Protein AF-A0A962S6C9-F1 (afdb_monomer_lite)

Foldseek 3Di:
DPPDDDFDFDLDAWKFKDAPNHTDDIWGWDDPDPGDIDTHGPPDDDDDPDHAFIFIWGCGDRHDTDPRHTEDDQDAWDWPPDDQQDKDFLFDKIFTDADDQPDPQKKKWKWFDDPPDIDIDIGGSNGMDHHPPVSSVVCDRPHIGRDMDMKIKGWDWDDDDPDIDIDMDMHD

Structure (mmCIF, N/CA/C/O backbone):
data_AF-A0A962S6C9-F1
#
_entry.id   AF-A0A962S6C9-F1
#
loop_
_atom_site.group_PDB
_atom_site.id
_atom_site.type_symbol
_atom_site.label_atom_id
_atom_site.label_alt_id
_atom_site.label_comp_id
_atom_site.label_asym_id
_atom_site.label_entity_id
_atom_site.label_seq_id
_atom_site.pdbx_PDB_ins_code
_atom_site.Cartn_x
_atom_site.Cartn_y
_atom_site.Cartn_z
_atom_site.occupancy
_atom_site.B_iso_or_equiv
_atom_site.auth_seq_id
_atom_site.auth_comp_id
_atom_site.auth_asym_id
_atom_site.auth_atom_id
_atom_site.pdbx_PDB_model_num
ATOM 1 N N . GLU A 1 1 ? -25.758 1.163 -16.159 1.00 53.53 1 GLU A N 1
ATOM 2 C CA . GLU A 1 1 ? -25.053 0.856 -14.904 1.00 53.53 1 GLU A CA 1
ATOM 3 C C . GLU A 1 1 ? -25.967 1.327 -13.788 1.00 53.53 1 GLU A C 1
ATOM 5 O O . GLU A 1 1 ? -26.520 2.411 -13.927 1.00 53.53 1 GLU A O 1
ATOM 10 N N . GLU A 1 2 ? -26.279 0.479 -12.809 1.00 59.41 2 GLU A N 1
ATOM 11 C CA . GLU A 1 2 ? -26.969 0.952 -11.603 1.00 59.41 2 GLU A CA 1
ATOM 12 C C . GLU A 1 2 ? -25.962 1.767 -10.794 1.00 59.41 2 GLU A C 1
ATOM 14 O O . GLU A 1 2 ? -24.855 1.290 -10.540 1.00 59.41 2 GLU A O 1
ATOM 19 N N . ASP A 1 3 ? -26.334 2.992 -10.427 1.00 69.94 3 ASP A N 1
ATOM 20 C CA . ASP A 1 3 ? -25.543 3.801 -9.508 1.00 69.94 3 ASP A CA 1
ATOM 21 C C . ASP A 1 3 ? -25.473 3.066 -8.165 1.00 69.94 3 ASP A C 1
ATOM 23 O O . ASP A 1 3 ? -26.481 2.882 -7.481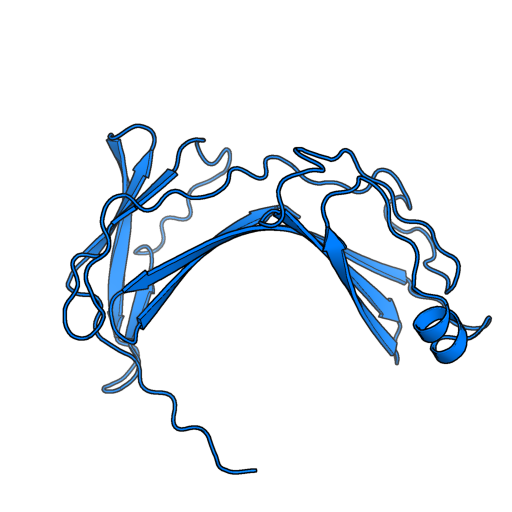 1.00 69.94 3 ASP A O 1
ATOM 27 N N . VAL A 1 4 ? -24.276 2.607 -7.799 1.00 73.19 4 VAL A N 1
ATOM 28 C CA . VAL A 1 4 ? -24.031 2.033 -6.477 1.00 73.19 4 VAL A CA 1
ATOM 29 C C . VAL A 1 4 ? -24.045 3.182 -5.478 1.00 73.19 4 VAL A C 1
ATOM 31 O O . VAL A 1 4 ? -23.091 3.956 -5.380 1.00 73.19 4 VAL A O 1
ATOM 34 N N . GLU A 1 5 ? -25.145 3.302 -4.740 1.00 79.25 5 GLU A N 1
ATOM 35 C CA . GLU A 1 5 ? -25.259 4.269 -3.656 1.00 79.25 5 GLU A CA 1
ATOM 36 C C . GLU A 1 5 ? -24.205 3.951 -2.585 1.00 79.25 5 GLU A C 1
ATOM 38 O O . GLU A 1 5 ? -24.219 2.894 -1.953 1.00 79.25 5 GLU A O 1
ATOM 43 N N . SER A 1 6 ? -23.242 4.857 -2.423 1.00 80.69 6 SER A N 1
ATOM 44 C CA . SER A 1 6 ? -22.175 4.737 -1.433 1.00 80.69 6 SER A CA 1
ATOM 45 C C . SER A 1 6 ? -22.539 5.569 -0.211 1.00 80.69 6 SER A C 1
ATOM 47 O O . SER A 1 6 ? -22.646 6.790 -0.304 1.00 80.69 6 SER A O 1
ATOM 49 N N . ILE A 1 7 ? -22.711 4.912 0.934 1.00 86.31 7 ILE A N 1
ATOM 50 C CA . ILE A 1 7 ? -22.978 5.570 2.217 1.00 86.31 7 ILE A CA 1
ATOM 51 C C . ILE A 1 7 ? -21.719 5.572 3.088 1.00 86.31 7 ILE A C 1
ATOM 53 O O . ILE A 1 7 ? -20.968 4.595 3.117 1.00 86.31 7 ILE A O 1
ATOM 57 N N . PHE A 1 8 ? -21.491 6.658 3.826 1.00 89.81 8 PHE A N 1
ATOM 58 C CA . PHE A 1 8 ? -20.418 6.733 4.816 1.00 89.81 8 PHE A CA 1
ATOM 59 C C . PHE A 1 8 ? -20.935 6.215 6.158 1.00 89.81 8 PHE A C 1
ATOM 61 O O . PHE A 1 8 ? -21.967 6.663 6.654 1.00 89.81 8 PHE A O 1
ATOM 68 N N . LEU A 1 9 ? -20.219 5.257 6.744 1.00 91.38 9 LEU A N 1
ATOM 69 C CA . LEU A 1 9 ? -20.586 4.656 8.022 1.00 91.38 9 LEU A CA 1
ATOM 70 C C . LEU A 1 9 ? -19.740 5.238 9.151 1.00 91.38 9 LEU A C 1
ATOM 72 O O . LEU A 1 9 ? -18.516 5.327 9.043 1.00 91.38 9 LEU A O 1
ATOM 76 N N . ASP A 1 10 ? -20.392 5.573 10.262 1.00 93.25 10 ASP A N 1
ATOM 77 C CA . ASP A 1 10 ? -19.708 5.978 11.485 1.00 93.25 10 ASP A CA 1
ATOM 78 C C . ASP A 1 10 ? -18.884 4.814 12.056 1.00 93.25 10 ASP A C 1
ATOM 80 O O . ASP A 1 10 ? -19.419 3.738 12.340 1.00 93.25 10 ASP A O 1
ATOM 84 N N . ALA A 1 11 ? -17.587 5.037 12.265 1.00 94.25 11 ALA A N 1
ATOM 85 C CA . ALA A 1 11 ? -16.662 4.082 12.870 1.00 94.25 11 ALA A CA 1
ATOM 86 C C . ALA A 1 11 ? -16.382 4.383 14.358 1.00 94.25 11 ALA A C 1
ATOM 88 O O . ALA A 1 11 ? -15.511 3.754 14.967 1.00 94.25 11 ALA A O 1
ATOM 89 N N . GLY A 1 12 ? -17.131 5.323 14.947 1.00 93.88 12 GLY A N 1
ATOM 90 C CA . GLY A 1 12 ? -17.037 5.801 16.323 1.00 93.88 12 GLY A CA 1
ATOM 91 C C . GLY A 1 12 ? -16.223 7.094 16.454 1.00 93.88 12 GLY A C 1
ATOM 92 O O . GLY A 1 12 ? -15.964 7.790 15.480 1.00 93.88 12 GLY A O 1
ATOM 93 N N . ALA A 1 13 ? -15.828 7.463 17.674 1.00 88.94 13 ALA A N 1
ATOM 94 C CA . ALA A 1 13 ? -15.265 8.797 17.920 1.00 88.94 13 ALA A CA 1
ATOM 95 C C . ALA A 1 13 ? -13.840 8.997 17.360 1.00 88.94 13 ALA A C 1
ATOM 97 O O . ALA A 1 13 ? -13.587 9.970 16.652 1.00 88.94 13 ALA A O 1
ATOM 98 N N . VAL A 1 14 ? -12.907 8.096 17.688 1.00 94.25 14 VAL A N 1
ATOM 99 C CA . VAL A 1 14 ? -11.478 8.242 17.361 1.00 94.25 14 VAL A CA 1
ATOM 100 C C . VAL A 1 14 ? -10.917 6.917 16.874 1.00 94.25 14 VAL A C 1
ATOM 102 O O . VAL A 1 14 ? -10.976 5.921 17.594 1.00 94.25 14 VAL A O 1
ATOM 105 N N . VAL A 1 15 ? -10.315 6.916 15.686 1.00 95.81 15 VAL A N 1
ATOM 106 C CA . VAL A 1 15 ? -9.508 5.786 15.213 1.00 95.81 15 VAL A CA 1
ATOM 107 C C . VAL A 1 15 ? -8.084 5.991 15.711 1.00 95.81 15 VAL A C 1
ATOM 109 O O . VAL A 1 15 ? -7.467 7.019 15.444 1.00 95.81 15 VAL A O 1
ATOM 112 N N . SER A 1 16 ? -7.557 5.027 16.462 1.00 95.88 16 SER A N 1
ATOM 113 C CA . SER A 1 16 ? -6.217 5.129 17.052 1.00 95.88 16 SER A CA 1
ATOM 114 C C . SER A 1 16 ? -5.231 4.235 16.320 1.00 95.88 16 SER A C 1
ATOM 116 O O . SER A 1 16 ? -5.544 3.100 15.968 1.00 95.88 16 SER A O 1
ATOM 118 N N . ILE A 1 17 ? -4.025 4.744 16.111 1.00 95.50 17 ILE A N 1
ATOM 119 C CA . ILE A 1 17 ? -2.891 4.012 15.571 1.00 95.50 17 ILE A CA 1
ATOM 120 C C . ILE A 1 17 ? -1.812 3.984 16.644 1.00 95.50 17 ILE A C 1
ATOM 122 O O . ILE A 1 17 ? -1.391 5.025 17.156 1.00 95.50 17 ILE A O 1
ATOM 126 N N . LYS A 1 18 ? -1.345 2.785 16.978 1.00 96.19 18 LYS A N 1
ATOM 127 C CA . LYS A 1 18 ? -0.284 2.567 17.963 1.00 96.19 18 LYS A CA 1
ATOM 128 C C . LYS A 1 18 ? 0.960 2.025 17.290 1.00 96.19 18 LYS A C 1
ATOM 130 O O . LYS A 1 18 ? 0.851 1.206 16.385 1.00 96.19 18 LYS A O 1
ATOM 135 N N . SER A 1 19 ? 2.125 2.404 17.800 1.00 94.81 19 SER A N 1
ATOM 136 C CA . SER A 1 19 ? 3.402 1.755 17.502 1.00 94.81 19 SER A CA 1
ATOM 137 C C . SER A 1 19 ? 3.901 1.058 18.758 1.00 94.81 19 SER A C 1
ATOM 139 O O . SER A 1 19 ? 4.052 1.698 19.798 1.00 94.81 19 SER A O 1
ATOM 141 N N . ASN A 1 20 ? 4.140 -0.252 18.682 1.00 91.12 20 ASN A N 1
ATOM 142 C CA . ASN A 1 20 ? 4.654 -1.040 19.811 1.00 91.12 20 ASN A CA 1
ATOM 143 C C . ASN A 1 20 ? 3.841 -0.837 21.112 1.00 91.12 20 ASN A C 1
ATOM 145 O O . ASN A 1 20 ? 4.391 -0.699 22.205 1.00 91.12 20 ASN A O 1
ATOM 149 N N . GLY A 1 21 ? 2.512 -0.752 20.981 1.00 89.12 21 GLY A N 1
ATOM 150 C CA . GLY A 1 21 ? 1.579 -0.545 22.095 1.00 89.12 21 GLY A CA 1
ATOM 151 C C . GLY A 1 21 ? 1.486 0.892 22.624 1.00 89.12 21 GLY A C 1
ATOM 152 O O . GLY A 1 21 ? 0.626 1.164 23.458 1.00 89.12 21 GLY A O 1
ATOM 153 N N . GLN A 1 22 ? 2.313 1.818 22.136 1.00 92.44 22 GLN A N 1
ATOM 154 C CA . GLN A 1 22 ? 2.250 3.239 22.480 1.00 92.44 22 GLN A CA 1
ATOM 155 C C . GLN A 1 22 ? 1.427 4.011 21.452 1.00 92.44 22 GLN A C 1
ATOM 157 O O . GLN A 1 22 ? 1.472 3.702 20.262 1.00 92.44 22 GLN A O 1
ATOM 162 N N . ASN A 1 23 ? 0.693 5.030 21.902 1.00 92.31 23 ASN A N 1
ATOM 163 C CA . ASN A 1 23 ? -0.071 5.886 20.998 1.00 92.31 23 ASN A CA 1
ATOM 164 C C . ASN A 1 23 ? 0.872 6.580 20.006 1.00 92.31 23 ASN A C 1
ATOM 166 O O . ASN A 1 23 ? 1.853 7.202 20.414 1.00 92.31 23 ASN A O 1
ATOM 170 N N . TYR A 1 24 ? 0.578 6.464 18.715 1.00 92.25 24 TYR A N 1
ATOM 171 C CA . TYR A 1 24 ? 1.369 7.076 17.649 1.00 92.25 24 TYR A CA 1
ATOM 172 C C . TYR A 1 24 ? 0.583 8.183 16.948 1.00 92.25 24 TYR A C 1
ATOM 174 O O . TYR A 1 24 ? 1.094 9.293 16.753 1.00 92.25 24 TYR A O 1
ATOM 182 N N . LEU A 1 25 ? -0.665 7.885 16.590 1.00 92.88 25 LEU A N 1
ATOM 183 C CA . LEU A 1 25 ? -1.540 8.805 15.889 1.00 92.88 25 LEU A CA 1
ATOM 184 C C . LEU A 1 25 ? -2.999 8.548 16.256 1.00 92.88 25 LEU A C 1
ATOM 186 O O . LEU A 1 25 ? -3.427 7.408 16.386 1.00 92.88 25 LEU A O 1
ATOM 190 N N . GLU A 1 26 ? -3.769 9.620 16.366 1.00 93.56 26 GLU A N 1
ATOM 191 C CA . GLU A 1 26 ? -5.218 9.564 16.516 1.00 93.56 26 GLU A CA 1
ATOM 192 C C . GLU A 1 26 ? -5.853 10.294 15.341 1.00 93.56 26 GLU A C 1
ATOM 194 O O . GLU A 1 26 ? -5.461 11.415 15.004 1.00 93.56 26 GLU A O 1
ATOM 199 N N . LEU A 1 27 ? -6.821 9.641 14.711 1.00 94.25 27 LEU A N 1
ATOM 200 C CA . LEU A 1 27 ? -7.612 10.194 13.629 1.00 94.25 27 LEU A CA 1
ATOM 201 C C . LEU A 1 27 ? -8.962 10.604 14.204 1.00 94.25 27 LEU A C 1
ATOM 203 O O . LEU A 1 27 ? -9.725 9.770 14.703 1.00 94.25 27 LEU A O 1
ATOM 207 N N . GLN A 1 28 ? -9.227 11.902 14.151 1.00 94.12 28 GLN A N 1
ATOM 208 C CA . GLN A 1 28 ? -10.488 12.481 14.584 1.00 94.12 28 GLN A CA 1
ATOM 209 C C . GLN A 1 28 ? -11.479 12.412 13.430 1.00 94.12 28 GLN A C 1
ATOM 211 O O . GLN A 1 28 ? -11.094 12.535 12.263 1.00 94.12 28 GLN A O 1
ATOM 216 N N . ARG A 1 29 ? -12.756 12.231 13.759 1.00 93.12 29 ARG A N 1
ATOM 217 C CA . ARG A 1 29 ? -13.828 12.344 12.777 1.00 93.12 29 ARG A CA 1
ATOM 218 C C . ARG A 1 29 ? -13.895 13.775 12.234 1.00 93.12 29 ARG A C 1
ATOM 220 O O . ARG A 1 29 ? -13.878 14.740 12.996 1.00 93.12 29 ARG A O 1
ATOM 227 N N . VAL A 1 30 ? -13.981 13.888 10.917 1.00 91.38 30 VAL A N 1
ATOM 228 C CA . VAL A 1 30 ? -14.159 15.126 10.163 1.00 91.38 30 VAL A CA 1
ATOM 229 C C . VAL A 1 30 ? -15.414 14.971 9.318 1.00 91.38 30 VAL A C 1
ATOM 231 O O . VAL A 1 30 ? -15.470 14.119 8.432 1.00 91.38 30 VAL A O 1
ATOM 234 N N . ASP A 1 31 ? -16.414 15.801 9.592 1.00 91.25 31 ASP A N 1
ATOM 235 C CA . ASP A 1 31 ? -17.654 15.853 8.823 1.00 91.25 31 ASP A CA 1
ATOM 236 C C . ASP A 1 31 ? -17.542 16.958 7.758 1.00 91.25 31 ASP A C 1
ATOM 238 O O . ASP A 1 31 ? -17.334 18.129 8.082 1.00 91.25 31 ASP A O 1
ATOM 242 N N . LEU A 1 32 ? -17.653 16.589 6.478 1.00 87.88 32 LEU A N 1
ATOM 243 C CA . LEU A 1 32 ? -17.683 17.546 5.359 1.00 87.88 32 LEU A CA 1
ATOM 244 C C . LEU A 1 32 ? -19.104 18.016 5.049 1.00 87.88 32 LEU A C 1
ATOM 246 O O . LEU A 1 32 ? -19.308 19.153 4.624 1.00 87.88 32 LEU A O 1
ATOM 250 N N . SER A 1 33 ? -20.080 17.131 5.233 1.00 88.38 33 SER A N 1
ATOM 251 C CA . SER A 1 33 ? -21.508 17.385 5.049 1.00 88.38 33 SER A CA 1
ATOM 252 C C . SER A 1 33 ? -22.313 16.478 5.986 1.00 88.38 33 SER A C 1
ATOM 254 O O . SER A 1 33 ? -21.737 15.790 6.826 1.00 88.38 33 SER A O 1
ATOM 256 N N . GLN A 1 34 ? -23.644 16.475 5.864 1.00 82.31 34 GLN A N 1
ATOM 257 C CA . GLN A 1 34 ? -24.499 15.589 6.667 1.00 82.31 34 GLN A CA 1
ATOM 258 C C . GLN A 1 34 ? -24.247 14.099 6.388 1.00 82.31 34 GLN A C 1
ATOM 260 O O . GLN A 1 34 ? -24.370 13.296 7.308 1.00 82.31 34 GLN A O 1
ATOM 265 N N . ASP A 1 35 ? -23.841 13.756 5.163 1.00 85.19 35 ASP A N 1
ATOM 266 C CA . ASP A 1 35 ? -23.715 12.364 4.709 1.00 85.19 35 ASP A CA 1
ATOM 267 C C . ASP A 1 35 ? -22.263 11.940 4.455 1.00 85.19 35 ASP A C 1
ATOM 269 O O . ASP A 1 35 ? -22.005 10.775 4.171 1.00 85.19 35 ASP A O 1
ATOM 273 N N . ILE A 1 36 ? -21.305 12.872 4.530 1.00 88.12 36 ILE A N 1
ATOM 274 C CA . ILE A 1 36 ? -19.894 12.613 4.226 1.00 88.12 36 ILE A CA 1
ATOM 275 C C . ILE A 1 36 ? -19.049 12.887 5.463 1.00 88.12 36 ILE A C 1
ATOM 277 O O . ILE A 1 36 ? -18.862 14.039 5.867 1.00 88.12 36 ILE A O 1
ATOM 281 N N . SER A 1 37 ? -18.470 11.817 6.001 1.00 90.31 37 SER A N 1
ATOM 282 C CA . SER A 1 37 ? -17.522 11.865 7.112 1.00 90.31 37 SER A CA 1
ATOM 283 C C . SER A 1 37 ? -16.310 10.982 6.842 1.00 90.31 37 SER A C 1
ATOM 285 O O . SER A 1 37 ? -16.441 9.906 6.260 1.00 90.31 37 SER A O 1
ATOM 287 N N . PHE A 1 38 ? -15.139 11.398 7.314 1.00 92.56 38 PHE A N 1
ATOM 288 C CA . PHE A 1 38 ? -13.914 10.598 7.282 1.00 92.56 38 PHE A CA 1
ATOM 289 C C . PHE A 1 38 ? -13.089 10.816 8.553 1.00 92.56 38 PHE A C 1
ATOM 291 O O . PHE A 1 38 ? -13.414 11.667 9.376 1.00 92.56 38 PHE A O 1
ATOM 298 N N . TYR A 1 39 ? -12.019 10.042 8.728 1.00 93.50 39 TYR A N 1
ATOM 299 C CA . TYR A 1 39 ? -11.126 10.152 9.880 1.00 93.50 39 TYR A CA 1
ATOM 300 C C . TYR A 1 39 ? -9.759 10.637 9.425 1.00 93.50 39 TYR A C 1
ATOM 302 O O . TYR A 1 39 ? -9.141 10.022 8.558 1.00 93.50 39 TYR A O 1
ATOM 310 N N . ALA A 1 40 ? -9.276 11.727 10.014 1.00 91.12 40 ALA A N 1
ATOM 311 C CA . ALA A 1 40 ? -7.991 12.310 9.651 1.00 91.12 40 ALA A CA 1
ATOM 312 C C . ALA A 1 40 ? -7.271 12.930 10.846 1.00 91.12 40 ALA A C 1
ATOM 314 O O . ALA A 1 40 ? -7.842 13.159 11.915 1.00 91.12 40 ALA A O 1
ATOM 315 N N . THR A 1 41 ? -5.982 13.206 10.658 1.00 87.25 41 THR A N 1
ATOM 316 C CA . THR A 1 41 ? -5.223 14.011 11.614 1.00 87.25 41 THR A CA 1
ATOM 317 C C . THR A 1 41 ? -5.695 15.462 11.516 1.00 87.25 41 THR A C 1
ATOM 319 O O . THR A 1 41 ? -6.027 15.946 10.435 1.00 87.25 41 THR A O 1
ATOM 322 N N . GLY A 1 42 ? -5.685 16.197 12.628 1.00 71.94 42 GLY A N 1
ATOM 323 C CA . GLY A 1 42 ? -5.973 17.638 12.639 1.00 71.94 42 GLY A CA 1
ATOM 324 C C . GLY A 1 42 ? -4.874 18.509 12.006 1.00 71.94 42 GLY A C 1
ATOM 325 O O . GLY A 1 42 ? -4.643 19.613 12.487 1.00 71.94 42 GLY A O 1
ATOM 326 N N . GLY A 1 43 ? -4.153 18.011 10.993 1.00 63.72 43 GLY A N 1
ATOM 327 C CA . GLY A 1 43 ? -3.088 18.737 10.290 1.00 63.72 43 GLY A CA 1
ATOM 328 C C . GLY A 1 43 ? -1.669 18.483 10.807 1.00 63.72 43 GLY A C 1
ATOM 329 O O . GLY A 1 43 ? -0.804 19.340 10.651 1.00 63.72 43 GLY A O 1
ATOM 330 N N . SER A 1 44 ? -1.411 17.331 11.435 1.00 63.50 44 SER A N 1
ATOM 331 C CA . SER A 1 44 ? -0.047 16.931 11.816 1.00 63.50 44 SER A CA 1
ATOM 332 C C . SER A 1 44 ? 0.379 15.700 11.030 1.00 63.50 44 SER A C 1
ATOM 334 O O . SER A 1 44 ? 0.292 14.568 11.510 1.00 63.50 44 SER A O 1
ATOM 336 N N . ASP A 1 45 ? 0.844 15.936 9.805 1.00 66.81 45 ASP A N 1
ATOM 337 C CA . ASP A 1 45 ? 1.526 14.905 9.033 1.00 66.81 45 ASP A CA 1
ATOM 338 C C . ASP A 1 45 ? 2.742 14.426 9.824 1.00 66.81 45 ASP A C 1
ATOM 340 O O . ASP A 1 45 ? 3.575 15.214 10.290 1.00 66.81 45 ASP A O 1
ATOM 344 N N . LYS A 1 46 ? 2.833 13.113 10.026 1.00 73.62 46 LYS A N 1
ATOM 345 C CA . LYS A 1 46 ? 4.001 12.520 10.666 1.00 73.62 46 LYS A CA 1
ATOM 346 C C . LYS A 1 46 ? 5.113 12.445 9.630 1.00 73.62 46 LYS A C 1
ATOM 348 O O . LYS A 1 46 ? 4.987 11.755 8.623 1.00 73.62 46 LYS A O 1
ATOM 353 N N . THR A 1 47 ? 6.205 13.159 9.880 1.00 73.44 47 THR A N 1
ATOM 354 C CA . THR A 1 47 ? 7.398 13.077 9.038 1.00 73.44 47 THR A CA 1
ATOM 355 C C . THR A 1 47 ? 8.020 11.678 9.156 1.00 73.44 47 THR A C 1
ATOM 357 O O . THR A 1 47 ? 8.097 11.152 10.270 1.00 73.44 47 THR A O 1
ATOM 360 N N . PRO A 1 48 ? 8.487 11.074 8.049 1.00 76.00 48 PRO A N 1
ATOM 361 C CA . PRO A 1 48 ? 9.283 9.853 8.096 1.00 76.00 48 PRO A CA 1
ATOM 362 C C . PRO A 1 48 ? 10.505 9.971 9.037 1.00 76.00 48 PRO A C 1
ATOM 364 O O . PRO A 1 48 ? 11.040 11.071 9.203 1.00 76.00 48 PRO A O 1
ATOM 367 N N . PRO A 1 49 ? 10.997 8.857 9.613 1.00 82.06 49 PRO A N 1
ATOM 368 C CA . PRO A 1 49 ? 10.540 7.491 9.372 1.00 82.06 49 PRO A CA 1
ATOM 369 C C . PRO A 1 49 ? 9.242 7.160 10.120 1.00 82.06 49 PRO A C 1
ATOM 371 O O . PRO A 1 49 ? 9.076 7.477 11.299 1.00 82.06 49 PRO A O 1
ATOM 374 N N . ILE A 1 50 ? 8.329 6.479 9.426 1.00 85.06 50 ILE A N 1
ATOM 375 C CA . ILE A 1 50 ? 7.160 5.861 10.053 1.00 85.06 50 ILE A CA 1
ATOM 376 C C . ILE A 1 50 ? 7.664 4.668 10.886 1.00 85.06 50 ILE A C 1
ATOM 378 O O . ILE A 1 50 ? 8.438 3.864 10.363 1.00 85.06 50 ILE A O 1
ATOM 382 N N . PRO A 1 51 ? 7.288 4.541 12.171 1.00 89.44 51 PRO A N 1
ATOM 383 C CA . PRO A 1 51 ? 7.708 3.412 12.991 1.00 89.44 51 PRO A CA 1
ATOM 384 C C . PRO A 1 51 ? 7.182 2.078 12.460 1.00 89.44 51 PRO A C 1
ATOM 386 O O . PRO A 1 51 ? 6.065 1.998 11.956 1.00 89.44 51 PRO A O 1
ATOM 389 N N . SER A 1 52 ? 7.945 1.010 12.677 1.00 90.44 52 SER A N 1
ATOM 390 C CA . SER A 1 52 ? 7.478 -0.356 12.452 1.00 90.44 52 SER A CA 1
ATOM 391 C C . SER A 1 52 ? 6.428 -0.778 13.491 1.00 90.44 52 SER A C 1
ATOM 393 O O . SER A 1 52 ? 6.287 -0.172 14.562 1.00 90.44 52 SER A O 1
ATOM 395 N N . GLY A 1 53 ? 5.725 -1.878 13.205 1.00 92.31 53 GLY A N 1
ATOM 396 C CA . GLY A 1 53 ? 4.806 -2.503 14.164 1.00 92.31 53 GLY A CA 1
ATOM 397 C C . GLY A 1 53 ? 3.581 -1.643 14.477 1.00 92.31 53 GLY A C 1
ATOM 398 O O . GLY A 1 53 ? 3.131 -1.601 15.626 1.00 92.31 53 GLY A O 1
ATOM 399 N N . LEU A 1 54 ? 3.079 -0.915 13.474 1.00 95.56 54 LEU A N 1
ATOM 400 C CA . LEU A 1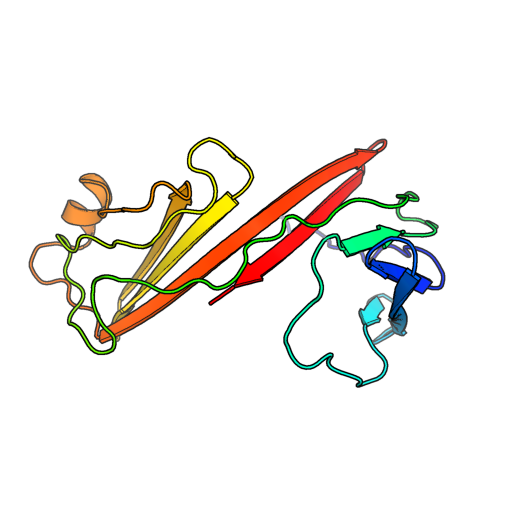 54 ? 1.848 -0.153 13.619 1.00 95.56 54 LEU A CA 1
ATOM 401 C C . LEU A 1 54 ? 0.641 -1.083 13.725 1.00 95.56 54 LEU A C 1
ATOM 403 O O . LEU A 1 54 ? 0.560 -2.115 13.060 1.00 95.56 54 LEU A O 1
ATOM 407 N N . THR A 1 55 ? -0.327 -0.670 14.531 1.00 97.44 55 THR A N 1
ATOM 408 C CA . THR A 1 55 ? -1.641 -1.307 14.651 1.00 97.44 55 THR A CA 1
ATOM 409 C C . THR A 1 55 ? -2.721 -0.236 14.662 1.00 97.44 55 THR A C 1
ATOM 411 O O . THR A 1 55 ? -2.489 0.845 15.198 1.00 97.44 55 THR A O 1
ATOM 414 N N . VAL A 1 56 ? -3.889 -0.520 14.088 1.00 97.19 56 VAL A N 1
ATOM 415 C CA . VAL A 1 56 ? -5.068 0.350 14.126 1.00 97.19 56 VAL A CA 1
ATOM 416 C C . VAL A 1 56 ? -6.154 -0.249 15.013 1.00 97.19 56 VAL A C 1
ATOM 418 O O . VAL A 1 56 ? -6.444 -1.443 14.959 1.00 97.19 56 VAL A O 1
ATOM 421 N N . THR A 1 57 ? -6.775 0.595 15.829 1.00 97.44 57 THR A N 1
ATOM 422 C CA . THR A 1 57 ? -7.982 0.277 16.588 1.00 97.44 57 THR A CA 1
ATOM 423 C C . THR A 1 57 ? -9.102 1.218 16.170 1.00 97.44 57 THR A C 1
ATOM 425 O O . THR A 1 57 ? -8.980 2.440 16.279 1.00 97.44 57 THR A O 1
ATOM 428 N N . ILE A 1 58 ? -10.203 0.619 15.726 1.00 97.50 58 ILE A N 1
ATOM 429 C CA . ILE A 1 58 ? -11.460 1.264 15.371 1.00 97.50 58 ILE A CA 1
ATOM 430 C C . ILE A 1 58 ? -12.466 0.968 16.492 1.00 97.50 58 ILE A C 1
ATOM 432 O O . ILE A 1 58 ? -12.764 -0.208 16.730 1.00 97.50 58 ILE A O 1
ATOM 436 N N . PRO A 1 59 ? -12.990 1.992 17.187 1.00 96.50 59 PRO A N 1
ATOM 437 C CA . PRO A 1 59 ? -13.883 1.796 18.329 1.00 96.50 59 PRO A CA 1
ATOM 438 C C . PRO A 1 59 ? -15.227 1.179 17.927 1.00 96.50 59 PRO A C 1
ATOM 440 O O . PRO A 1 59 ? -15.814 0.443 18.717 1.00 96.50 59 PRO A O 1
ATOM 443 N N . GLY A 1 60 ? -15.665 1.428 16.692 1.00 96.12 60 GLY A N 1
ATOM 444 C CA . GLY A 1 60 ? -16.912 0.935 16.128 1.00 96.12 60 GLY A CA 1
ATOM 445 C C . GLY A 1 60 ? -18.115 1.808 16.490 1.00 96.12 60 GLY A C 1
ATOM 446 O O . GLY A 1 60 ? -18.155 2.446 17.542 1.00 96.12 60 GLY A O 1
ATOM 447 N N . ALA A 1 61 ? -19.096 1.822 15.593 1.00 95.50 61 ALA A N 1
ATOM 448 C CA . ALA A 1 61 ? -20.429 2.382 15.794 1.00 95.50 61 ALA A CA 1
ATOM 449 C C . ALA A 1 61 ? -21.399 1.707 14.811 1.00 95.50 61 ALA A C 1
ATOM 451 O O . ALA A 1 61 ? -21.866 0.604 15.084 1.00 95.50 61 ALA A O 1
ATOM 452 N N . GLN A 1 62 ? -21.654 2.327 13.654 1.00 94.44 62 GLN A N 1
ATOM 453 C CA . GLN A 1 62 ? -22.347 1.675 12.539 1.00 94.44 62 GLN A CA 1
ATOM 454 C C . GLN A 1 62 ? -21.412 0.692 11.829 1.00 94.44 62 GLN A C 1
ATOM 456 O O . GLN A 1 62 ? -21.815 -0.418 11.497 1.00 94.44 62 GLN A O 1
ATOM 461 N N . PHE A 1 63 ? -20.148 1.080 11.645 1.00 95.00 63 PHE A N 1
ATOM 462 C CA . PHE A 1 63 ? -19.088 0.177 11.222 1.00 95.00 63 PHE A CA 1
ATOM 463 C C . PHE A 1 63 ? -18.587 -0.649 12.422 1.00 95.00 63 PHE A C 1
ATOM 465 O O . PHE A 1 63 ? -18.421 -0.088 13.514 1.00 95.00 63 PHE A O 1
ATOM 472 N N . PRO A 1 64 ? -18.318 -1.960 12.269 1.00 96.88 64 PRO A N 1
ATOM 473 C CA . PRO A 1 64 ? -17.901 -2.800 13.386 1.00 96.88 64 PRO A CA 1
ATOM 474 C C . PRO A 1 64 ? -16.575 -2.375 14.024 1.00 96.88 64 PRO A C 1
ATOM 476 O O . PRO A 1 64 ? -15.665 -1.868 13.374 1.00 96.88 64 PRO A O 1
ATOM 479 N N . ALA A 1 65 ? -16.436 -2.654 15.321 1.00 97.31 65 ALA A N 1
ATOM 480 C CA . ALA A 1 65 ? -15.185 -2.436 16.041 1.00 97.31 65 ALA A CA 1
ATOM 481 C C . ALA A 1 65 ? -14.089 -3.430 15.610 1.00 97.31 65 ALA A C 1
ATOM 483 O O . ALA A 1 65 ? -14.340 -4.642 15.546 1.00 97.31 65 ALA A O 1
ATOM 484 N N . PHE A 1 66 ? -12.865 -2.928 15.436 1.00 97.81 66 PHE A N 1
ATOM 485 C CA . PHE A 1 66 ? -11.647 -3.703 15.180 1.00 97.81 66 PHE A CA 1
ATOM 486 C C . PHE A 1 66 ? -10.557 -3.267 16.159 1.00 97.81 66 PHE A C 1
ATOM 488 O O . PHE A 1 66 ? -10.349 -2.076 16.359 1.00 97.81 66 PHE A O 1
ATOM 495 N N . THR A 1 67 ? -9.841 -4.208 16.769 1.00 96.75 67 THR A N 1
ATOM 496 C CA . THR A 1 67 ? -8.837 -3.898 17.798 1.00 96.75 67 THR A CA 1
ATOM 497 C C . THR A 1 67 ? -7.460 -4.363 17.362 1.00 96.75 67 THR A C 1
ATOM 499 O O . THR A 1 67 ? -7.305 -5.508 16.943 1.00 96.75 67 THR A O 1
ATOM 502 N N . ASP A 1 68 ? -6.488 -3.458 17.477 1.00 96.25 68 ASP A N 1
ATOM 503 C CA . ASP A 1 68 ? -5.061 -3.669 17.225 1.00 96.25 68 ASP A CA 1
ATOM 504 C C . ASP A 1 68 ? -4.768 -4.449 15.920 1.00 96.25 68 ASP A C 1
ATOM 506 O O . ASP A 1 68 ? -3.927 -5.349 15.873 1.00 96.25 68 ASP A O 1
ATOM 510 N N . VAL A 1 69 ? -5.465 -4.104 14.830 1.00 97.44 69 VAL A N 1
ATOM 511 C CA . VAL A 1 69 ? -5.242 -4.709 13.509 1.00 97.44 69 VAL A CA 1
ATOM 512 C C . VAL A 1 69 ? -3.894 -4.229 12.971 1.00 97.44 69 VAL A C 1
ATOM 514 O O . VAL A 1 69 ? -3.698 -3.019 12.860 1.00 97.44 69 VAL A O 1
ATOM 517 N N . PRO A 1 70 ? -2.950 -5.127 12.648 1.00 96.62 70 PRO A N 1
ATOM 518 C CA . PRO A 1 70 ? -1.611 -4.717 12.246 1.00 96.62 70 PRO A CA 1
ATOM 519 C C . PRO A 1 70 ? -1.606 -4.040 10.875 1.00 96.62 70 PRO A C 1
ATOM 521 O O . PRO A 1 70 ? -2.448 -4.329 10.027 1.00 96.62 70 PRO A O 1
ATOM 524 N N . PHE A 1 71 ? -0.618 -3.181 10.653 1.00 95.62 71 PHE A N 1
ATOM 525 C CA . PHE A 1 71 ? -0.157 -2.804 9.320 1.00 95.62 71 PHE A CA 1
ATOM 526 C C . PHE A 1 71 ? 0.961 -3.758 8.896 1.00 95.62 71 PHE A C 1
ATOM 528 O O . PHE A 1 71 ? 1.735 -4.229 9.733 1.00 95.62 71 PHE A O 1
ATOM 535 N N . ILE A 1 72 ? 1.085 -4.003 7.593 1.00 94.94 72 ILE A N 1
ATOM 536 C CA . ILE A 1 72 ? 2.289 -4.632 7.045 1.00 94.94 72 ILE A CA 1
ATOM 537 C C . ILE A 1 72 ? 3.370 -3.560 6.925 1.00 94.94 72 ILE A C 1
ATOM 539 O O . ILE A 1 72 ? 3.104 -2.471 6.426 1.00 94.94 72 ILE A O 1
ATOM 543 N N . ASP A 1 73 ? 4.588 -3.850 7.369 1.00 92.44 73 ASP A N 1
ATOM 544 C CA . ASP A 1 73 ? 5.730 -2.969 7.128 1.00 92.44 73 ASP A CA 1
ATOM 545 C C . ASP A 1 73 ? 6.317 -3.267 5.743 1.00 92.44 73 ASP A C 1
ATOM 547 O O . ASP A 1 73 ? 6.788 -4.376 5.486 1.00 92.44 73 ASP A O 1
ATOM 551 N N . VAL A 1 74 ? 6.243 -2.288 4.841 1.00 92.25 74 VAL A N 1
ATOM 552 C CA . VAL A 1 74 ? 6.742 -2.400 3.461 1.00 92.25 74 VAL A CA 1
ATOM 553 C C . VAL A 1 74 ? 8.065 -1.677 3.232 1.00 92.25 74 VAL A C 1
ATOM 555 O O . VAL A 1 74 ? 8.549 -1.656 2.098 1.00 92.25 74 VAL A O 1
ATOM 558 N N . GLY A 1 75 ? 8.663 -1.107 4.284 1.00 88.38 75 GLY A N 1
ATOM 559 C CA . GLY A 1 75 ? 9.954 -0.427 4.223 1.00 88.38 75 GLY A CA 1
ATOM 560 C C . GLY A 1 75 ? 10.077 0.613 3.100 1.00 88.38 75 GLY A C 1
ATOM 561 O O . GLY A 1 75 ? 9.096 1.140 2.574 1.00 88.38 75 GLY A O 1
ATOM 562 N N . GLY A 1 76 ? 11.319 0.925 2.728 1.00 90.25 76 GLY A N 1
ATOM 563 C CA . GLY A 1 76 ? 11.606 1.722 1.535 1.00 90.25 76 GLY A CA 1
ATOM 564 C C . GLY A 1 76 ? 11.446 0.889 0.262 1.00 90.25 76 GLY A C 1
ATOM 565 O O . GLY A 1 76 ? 11.853 -0.276 0.219 1.00 90.25 76 GLY A O 1
ATOM 566 N N . PHE A 1 77 ? 10.885 1.495 -0.778 1.00 93.94 77 PHE A N 1
ATOM 567 C CA . PHE A 1 77 ? 10.765 0.903 -2.101 1.00 93.94 77 PHE A CA 1
ATOM 568 C C . PHE A 1 77 ? 11.497 1.765 -3.127 1.00 93.94 77 PHE A C 1
ATOM 570 O O . PHE A 1 77 ? 11.517 2.985 -3.029 1.00 93.94 77 PHE A O 1
ATOM 577 N N . ALA A 1 78 ? 12.162 1.109 -4.073 1.00 94.88 78 ALA A N 1
ATOM 578 C CA . ALA A 1 78 ? 12.769 1.753 -5.224 1.00 94.88 78 ALA A CA 1
ATOM 579 C C . ALA A 1 78 ? 12.998 0.707 -6.314 1.00 94.88 78 ALA A C 1
ATOM 581 O O . ALA A 1 78 ? 13.429 -0.420 -6.037 1.00 94.88 78 ALA A O 1
ATOM 582 N N . LEU A 1 79 ? 12.771 1.102 -7.563 1.00 96.19 79 LEU A N 1
ATOM 583 C CA . LEU A 1 79 ? 13.210 0.312 -8.702 1.00 96.19 79 LEU A CA 1
ATOM 584 C C . LEU A 1 79 ? 14.737 0.369 -8.814 1.00 96.19 79 LEU A C 1
ATOM 586 O O . LEU A 1 79 ? 15.357 1.428 -8.761 1.00 96.19 79 LEU A O 1
ATOM 590 N N . THR A 1 80 ? 15.339 -0.800 -8.995 1.00 96.94 80 THR A N 1
ATOM 591 C CA . THR A 1 80 ? 16.752 -0.949 -9.377 1.00 96.94 80 THR A CA 1
ATOM 592 C C . THR A 1 80 ? 16.923 -0.875 -10.892 1.00 96.94 80 THR A C 1
ATOM 594 O O . THR A 1 80 ? 17.955 -0.408 -11.372 1.00 96.94 80 THR A O 1
ATOM 597 N N . ALA A 1 81 ? 15.894 -1.282 -11.640 1.00 96.50 81 ALA A N 1
ATOM 598 C CA . ALA A 1 81 ? 15.756 -1.039 -13.065 1.00 96.50 81 ALA A CA 1
ATOM 599 C C . ALA A 1 81 ? 14.264 -0.953 -13.449 1.00 96.50 81 ALA A C 1
ATOM 601 O O . ALA A 1 81 ? 13.429 -1.592 -12.804 1.00 96.50 81 ALA A O 1
ATOM 602 N N . PRO A 1 82 ? 13.923 -0.204 -14.506 1.00 94.81 82 PRO A N 1
ATOM 603 C CA . PRO A 1 82 ? 14.792 0.753 -15.179 1.00 94.81 82 PRO A CA 1
ATOM 604 C C . PRO A 1 82 ? 15.063 1.974 -14.277 1.00 94.81 82 PRO A C 1
ATOM 606 O O . PRO A 1 82 ? 14.298 2.274 -13.363 1.00 94.81 82 PRO A O 1
ATOM 609 N N . GLY A 1 83 ? 16.194 2.649 -14.487 1.00 86.94 83 GLY A N 1
ATOM 610 C CA . GLY A 1 83 ? 16.557 3.823 -13.687 1.00 86.94 83 GLY A CA 1
ATOM 611 C C . GLY A 1 83 ? 15.649 5.021 -13.977 1.00 86.94 83 GLY A C 1
ATOM 612 O O . GLY A 1 83 ? 15.004 5.081 -15.025 1.00 86.94 83 GLY A O 1
ATOM 613 N N . GLN A 1 84 ? 15.638 6.011 -13.084 1.00 83.56 84 GLN A N 1
ATOM 614 C CA . GLN A 1 84 ? 14.853 7.235 -13.266 1.00 83.56 84 GLN A CA 1
ATOM 615 C C . GLN A 1 84 ? 15.147 7.909 -14.621 1.00 83.56 84 GLN A C 1
ATOM 617 O O . GLN A 1 84 ? 16.303 8.053 -15.015 1.00 83.56 84 GLN A O 1
ATOM 622 N N . GLY A 1 85 ? 14.092 8.315 -15.334 1.00 84.75 85 GLY A N 1
ATOM 623 C CA . GLY A 1 85 ? 14.191 8.952 -16.654 1.00 84.75 85 GLY A CA 1
ATOM 624 C C . GLY A 1 85 ? 14.484 7.991 -17.811 1.00 84.75 85 GLY A C 1
ATOM 625 O O . GLY A 1 85 ? 14.617 8.434 -18.952 1.00 84.75 85 GLY A O 1
ATOM 626 N N . SER A 1 86 ? 14.581 6.687 -17.544 1.00 90.81 86 SER A N 1
ATOM 627 C CA . SER A 1 86 ? 14.701 5.690 -18.601 1.00 90.81 86 SER A CA 1
ATOM 628 C C . SER A 1 86 ? 13.407 5.574 -19.396 1.00 90.81 86 SER A C 1
ATOM 630 O O . SER A 1 86 ? 12.304 5.610 -18.858 1.00 90.81 86 SER A O 1
ATOM 632 N N . ALA A 1 87 ? 13.589 5.352 -20.688 1.00 92.62 87 ALA A N 1
ATOM 633 C CA . ALA A 1 87 ? 12.575 4.876 -21.605 1.00 92.62 87 ALA A CA 1
ATOM 634 C C . ALA A 1 87 ? 11.902 3.586 -21.118 1.00 92.62 87 ALA A C 1
ATOM 636 O O . ALA A 1 87 ? 12.600 2.597 -20.890 1.00 92.62 87 ALA A O 1
ATOM 637 N N . ILE A 1 88 ? 10.572 3.559 -21.068 1.00 96.38 88 ILE A N 1
ATOM 638 C CA . ILE A 1 88 ? 9.807 2.326 -20.864 1.00 96.38 88 ILE A CA 1
ATOM 639 C C . ILE A 1 88 ? 9.263 1.862 -22.204 1.00 96.38 88 ILE A C 1
ATOM 641 O O . ILE A 1 88 ? 8.600 2.614 -22.908 1.00 96.38 88 ILE A O 1
ATOM 645 N N . ARG A 1 89 ? 9.545 0.615 -22.554 1.00 96.31 89 ARG A N 1
ATOM 646 C CA . ARG A 1 89 ? 9.097 -0.071 -23.770 1.00 96.31 89 ARG A CA 1
ATOM 647 C C . ARG A 1 89 ? 8.219 -1.267 -23.419 1.00 96.31 89 ARG A C 1
ATOM 649 O O . ARG A 1 89 ? 8.224 -1.726 -22.279 1.00 96.31 89 ARG A O 1
ATOM 656 N N . PHE A 1 90 ? 7.522 -1.801 -24.418 1.00 95.38 90 PHE A N 1
ATOM 657 C CA . PHE A 1 90 ? 6.665 -2.980 -24.265 1.00 95.38 90 PHE A CA 1
ATOM 658 C C . PHE A 1 90 ? 7.412 -4.209 -23.707 1.00 95.38 90 PHE A C 1
ATOM 660 O O . PHE A 1 90 ? 6.80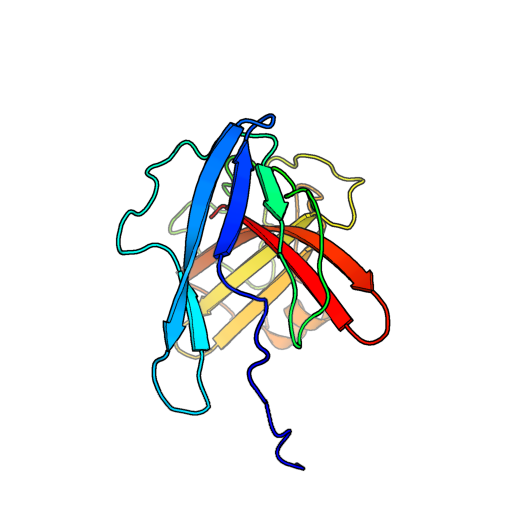8 -5.026 -23.033 1.00 95.38 90 PHE A O 1
ATOM 667 N N . ASP A 1 91 ? 8.721 -4.328 -23.931 1.00 96.31 91 ASP A N 1
ATOM 668 C CA . ASP A 1 91 ? 9.578 -5.431 -23.476 1.00 96.31 91 ASP A CA 1
ATOM 669 C C . ASP A 1 91 ? 10.412 -5.086 -22.227 1.00 96.31 91 ASP A C 1
ATOM 671 O O . ASP A 1 91 ? 11.370 -5.784 -21.890 1.00 96.31 91 ASP A O 1
ATOM 675 N N . THR A 1 92 ? 10.083 -3.992 -21.532 1.00 97.31 92 THR A N 1
ATOM 676 C CA . THR A 1 92 ? 10.843 -3.559 -20.351 1.00 97.31 92 THR A CA 1
ATOM 677 C C . THR A 1 92 ? 10.691 -4.539 -19.196 1.00 97.31 92 THR A C 1
ATOM 679 O O . THR A 1 92 ? 9.585 -4.938 -18.832 1.00 97.31 92 THR A O 1
ATOM 682 N N . VAL A 1 93 ? 11.829 -4.872 -18.586 1.00 98.06 93 VAL A N 1
ATOM 683 C CA . VAL A 1 93 ? 11.897 -5.638 -17.344 1.00 98.06 93 VAL A CA 1
ATOM 684 C C . VAL A 1 93 ? 12.174 -4.679 -16.194 1.00 98.06 93 VAL A C 1
ATOM 686 O O . VAL A 1 93 ? 13.180 -3.968 -16.177 1.00 98.06 93 VAL A O 1
ATOM 689 N N . PHE A 1 94 ? 11.274 -4.687 -15.224 1.00 98.19 94 PHE A N 1
ATOM 690 C CA . PHE A 1 94 ? 11.379 -3.963 -13.970 1.00 98.19 94 PHE A CA 1
ATOM 691 C C . PHE A 1 94 ? 12.032 -4.869 -12.929 1.00 98.19 94 PHE A C 1
ATOM 693 O O . PHE A 1 94 ? 11.736 -6.067 -12.867 1.00 98.19 94 PHE A O 1
ATOM 700 N N . THR A 1 95 ? 12.912 -4.314 -12.100 1.00 98.38 95 THR A N 1
ATOM 701 C CA . THR A 1 95 ? 13.572 -5.044 -11.012 1.00 98.38 95 THR A CA 1
ATOM 702 C C . THR A 1 95 ? 13.652 -4.200 -9.752 1.00 98.38 95 THR A C 1
ATOM 704 O O . THR A 1 95 ? 13.870 -2.990 -9.804 1.00 98.38 95 THR A O 1
ATOM 707 N N . TRP A 1 96 ? 13.545 -4.833 -8.593 1.00 97.88 96 TRP A N 1
ATOM 708 C CA . TRP A 1 96 ? 13.646 -4.202 -7.277 1.00 97.88 96 TRP A CA 1
ATOM 709 C C . TRP A 1 96 ? 14.105 -5.226 -6.236 1.00 97.88 96 TRP A C 1
ATOM 711 O O . TRP A 1 96 ? 14.153 -6.424 -6.503 1.00 97.88 96 TRP A O 1
ATOM 721 N N . GLN A 1 97 ? 14.443 -4.760 -5.034 1.00 97.75 97 GLN A N 1
ATOM 722 C CA . GLN A 1 97 ? 14.764 -5.650 -3.920 1.00 97.75 97 GLN A CA 1
ATOM 723 C C . GLN A 1 97 ? 13.469 -6.088 -3.220 1.00 97.75 97 GLN A C 1
ATOM 725 O O . GLN A 1 97 ? 12.849 -5.230 -2.589 1.00 97.75 97 GLN A O 1
ATOM 730 N N . PRO A 1 98 ? 13.045 -7.364 -3.289 1.00 96.81 98 PRO A N 1
ATOM 731 C CA . PRO A 1 98 ? 11.854 -7.829 -2.581 1.00 96.81 98 PRO A CA 1
ATOM 732 C C . PRO A 1 98 ? 12.086 -7.864 -1.065 1.00 96.81 98 PRO A C 1
ATOM 734 O O . PRO A 1 98 ? 13.226 -8.010 -0.607 1.00 96.81 98 PRO A O 1
ATOM 737 N N . ILE A 1 99 ? 11.001 -7.743 -0.299 1.00 94.62 99 ILE A N 1
ATOM 738 C CA . ILE A 1 99 ? 10.991 -7.883 1.165 1.00 94.62 99 ILE A CA 1
ATOM 739 C C . ILE A 1 99 ? 10.669 -9.318 1.554 1.00 94.62 99 ILE A C 1
ATOM 741 O O . ILE A 1 99 ? 11.409 -9.931 2.320 1.00 94.62 99 ILE A O 1
ATOM 745 N N . ASP A 1 100 ? 9.572 -9.850 1.020 1.00 91.75 100 ASP A N 1
ATOM 746 C CA . ASP A 1 100 ? 9.131 -11.216 1.278 1.00 91.75 100 ASP A CA 1
ATOM 747 C C . ASP A 1 100 ? 8.386 -11.759 0.057 1.00 91.75 100 ASP A C 1
ATOM 749 O O . ASP A 1 100 ? 7.204 -11.486 -0.153 1.00 91.75 100 ASP A O 1
ATOM 753 N N . THR A 1 101 ? 9.082 -12.568 -0.741 1.00 92.81 101 THR A N 1
ATOM 754 C CA . THR A 1 101 ? 8.547 -13.142 -1.982 1.00 92.81 101 THR A CA 1
ATOM 755 C C . THR A 1 101 ? 7.407 -14.136 -1.753 1.00 92.81 101 THR A C 1
ATOM 757 O O . THR A 1 101 ? 6.770 -14.553 -2.716 1.00 92.81 101 THR A O 1
ATOM 760 N N . ASN A 1 102 ? 7.165 -14.562 -0.509 1.00 93.56 102 ASN A N 1
ATOM 761 C CA . ASN A 1 102 ? 6.126 -15.533 -0.171 1.00 93.56 102 ASN A CA 1
ATOM 762 C C . ASN A 1 102 ? 4.899 -14.887 0.480 1.00 93.56 102 ASN A C 1
ATOM 764 O O . ASN A 1 102 ? 3.945 -15.599 0.796 1.00 93.56 102 ASN A O 1
ATOM 768 N N . ASN A 1 103 ? 4.903 -13.569 0.695 1.00 94.69 103 ASN A N 1
ATOM 769 C CA . ASN A 1 103 ? 3.785 -12.880 1.321 1.00 94.69 103 ASN A CA 1
ATOM 770 C C . ASN A 1 103 ? 2.780 -12.393 0.261 1.00 94.69 103 ASN A C 1
ATOM 772 O O . ASN A 1 103 ? 3.033 -11.383 -0.396 1.00 94.69 103 ASN A O 1
ATOM 776 N N . PRO A 1 104 ? 1.606 -13.038 0.113 1.00 95.19 104 PRO A N 1
ATOM 777 C CA . PRO A 1 104 ? 0.614 -12.655 -0.898 1.00 95.19 104 PRO A CA 1
ATOM 778 C C . PRO A 1 104 ? -0.044 -11.297 -0.617 1.00 95.19 104 PRO A C 1
ATOM 780 O O . PRO A 1 104 ? -0.775 -10.770 -1.451 1.00 95.19 104 PRO A O 1
ATOM 783 N N . ASN A 1 105 ? 0.195 -10.737 0.568 1.00 97.00 105 ASN A N 1
ATOM 784 C CA . ASN A 1 105 ? -0.344 -9.455 0.986 1.00 97.00 105 ASN A CA 1
ATOM 785 C C . ASN A 1 105 ? 0.582 -8.274 0.661 1.00 97.00 105 ASN A C 1
ATOM 787 O O . ASN A 1 105 ? 0.265 -7.145 1.035 1.00 97.00 105 ASN A O 1
ATOM 791 N N . ILE A 1 106 ? 1.733 -8.526 0.027 1.00 97.50 106 ILE A N 1
ATOM 792 C CA . ILE A 1 106 ? 2.631 -7.487 -0.475 1.00 97.50 106 ILE A CA 1
ATOM 793 C C . ILE A 1 106 ? 2.610 -7.538 -1.997 1.00 97.50 106 ILE A C 1
ATOM 795 O O . ILE A 1 106 ? 2.995 -8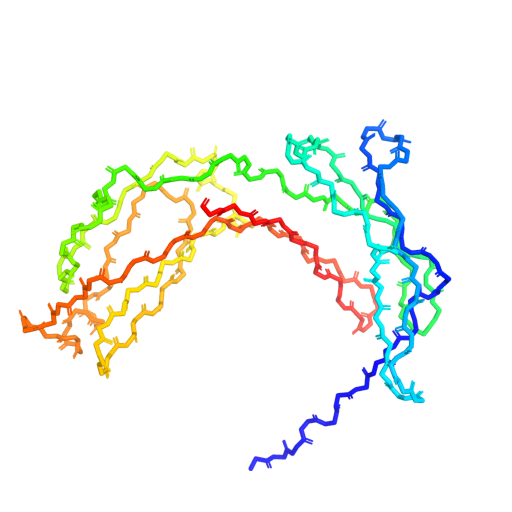.531 -2.618 1.00 97.50 106 ILE A O 1
ATOM 799 N N . ILE A 1 107 ? 2.160 -6.441 -2.589 1.00 97.69 107 ILE A N 1
ATOM 800 C CA . ILE A 1 107 ? 2.094 -6.254 -4.033 1.00 97.69 107 ILE A CA 1
ATOM 801 C C . ILE A 1 107 ? 2.946 -5.059 -4.441 1.00 97.69 107 ILE A C 1
ATOM 803 O O . ILE A 1 107 ? 3.247 -4.173 -3.638 1.00 97.69 107 ILE A O 1
ATOM 807 N N . VAL A 1 108 ? 3.323 -5.042 -5.709 1.00 98.06 108 VAL A N 1
ATOM 808 C CA . VAL A 1 108 ? 3.948 -3.905 -6.369 1.00 98.06 108 VAL A CA 1
ATOM 809 C C . VAL A 1 108 ? 3.021 -3.463 -7.488 1.00 98.06 108 VAL A C 1
ATOM 811 O O . VAL A 1 108 ? 2.629 -4.267 -8.334 1.00 98.06 108 VAL A O 1
ATOM 814 N N . GLU A 1 109 ? 2.658 -2.190 -7.469 1.00 97.75 109 GLU A N 1
ATOM 815 C CA . GLU A 1 109 ? 1.966 -1.525 -8.563 1.00 97.75 109 GLU A CA 1
ATOM 816 C C . GLU A 1 109 ? 3.002 -0.775 -9.399 1.00 97.75 109 GLU A C 1
ATOM 818 O O . GLU A 1 109 ? 3.818 -0.032 -8.855 1.00 97.75 109 GLU A O 1
ATOM 823 N N . ILE A 1 110 ? 2.983 -0.970 -10.714 1.00 96.81 110 ILE A N 1
ATOM 824 C CA . ILE A 1 110 ? 3.857 -0.289 -11.670 1.00 96.81 110 ILE A CA 1
ATOM 825 C C . ILE A 1 110 ? 2.965 0.361 -12.715 1.00 96.81 110 ILE A C 1
ATOM 827 O O . ILE A 1 110 ? 2.204 -0.327 -13.391 1.00 96.81 110 ILE A O 1
ATOM 831 N N . SER A 1 111 ? 3.084 1.675 -12.863 1.00 95.94 111 SER A N 1
ATOM 832 C CA . SER A 1 111 ? 2.399 2.438 -13.897 1.00 95.94 111 SER A CA 1
ATOM 833 C C . SER A 1 111 ? 3.406 3.118 -14.813 1.00 95.94 111 SER A C 1
ATOM 835 O O . SER A 1 111 ? 4.317 3.806 -14.355 1.00 95.94 111 SER A O 1
ATOM 837 N N . ALA A 1 112 ? 3.227 2.946 -16.119 1.00 95.38 112 ALA A N 1
ATOM 838 C CA . ALA A 1 112 ? 3.983 3.658 -17.137 1.00 95.38 112 ALA A CA 1
ATOM 839 C C . ALA A 1 112 ? 3.024 4.434 -18.043 1.00 95.38 112 ALA A C 1
ATOM 841 O O . ALA A 1 112 ? 2.060 3.869 -18.568 1.00 95.38 112 ALA A O 1
ATOM 842 N N . SER A 1 113 ? 3.293 5.724 -18.234 1.00 94.19 113 SER A N 1
ATOM 843 C CA . SER A 1 113 ? 2.463 6.615 -19.046 1.00 94.19 113 SER A CA 1
ATOM 844 C C . SER A 1 113 ? 3.247 7.308 -20.158 1.00 94.19 113 SER A C 1
ATOM 846 O O . SER A 1 113 ? 4.412 7.697 -20.031 1.00 94.19 113 SER A O 1
ATOM 848 N N . SER A 1 114 ? 2.561 7.442 -21.287 1.00 90.38 114 SER A N 1
ATOM 849 C CA . SER A 1 114 ? 2.885 8.313 -22.407 1.00 90.38 114 SER A CA 1
ATOM 850 C C . SER A 1 114 ? 1.718 9.283 -22.629 1.00 90.38 114 SER A C 1
ATOM 852 O O . SER A 1 114 ? 0.694 9.207 -21.953 1.00 90.38 114 SER A O 1
ATOM 854 N N . PHE A 1 115 ? 1.830 10.192 -23.599 1.00 85.88 115 PHE A N 1
ATOM 855 C CA . PHE A 1 115 ? 0.808 11.219 -23.839 1.00 85.88 115 PHE A CA 1
ATOM 856 C C . PHE A 1 115 ? -0.609 10.668 -24.102 1.00 85.88 115 PHE A C 1
ATOM 858 O O . PHE A 1 115 ? -1.592 11.352 -23.833 1.00 85.88 115 PHE A O 1
ATOM 865 N N . ASN A 1 116 ? -0.730 9.460 -24.658 1.00 89.56 116 ASN A N 1
ATOM 866 C CA . ASN A 1 116 ? -2.012 8.879 -25.068 1.00 89.56 116 ASN A CA 1
ATOM 867 C C . ASN A 1 116 ? -2.278 7.477 -24.502 1.00 89.56 116 ASN A C 1
ATOM 869 O O . ASN A 1 116 ? -3.314 6.899 -24.820 1.00 89.56 116 ASN A O 1
ATOM 873 N N . THR A 1 117 ? -1.345 6.914 -23.733 1.00 93.25 117 THR A N 1
ATOM 874 C CA . THR A 1 117 ? -1.418 5.528 -23.266 1.00 93.25 117 THR A CA 1
ATOM 875 C C . THR A 1 117 ? -0.904 5.439 -21.840 1.00 93.25 117 THR A C 1
ATOM 877 O O . THR A 1 117 ? 0.206 5.883 -21.552 1.00 93.25 117 THR A O 1
ATOM 880 N N . THR A 1 118 ? -1.679 4.798 -20.973 1.00 94.75 118 THR A N 1
ATOM 881 C CA . THR A 1 118 ? -1.257 4.438 -19.620 1.00 94.75 118 THR A CA 1
ATOM 882 C C . THR A 1 118 ? -1.419 2.940 -19.458 1.00 94.75 118 THR A C 1
ATOM 884 O O . THR A 1 118 ? -2.483 2.398 -19.750 1.00 94.75 118 THR A O 1
ATOM 887 N N . VAL A 1 119 ? -0.372 2.280 -18.976 1.00 95.81 119 VAL A N 1
ATOM 888 C CA . VAL A 1 119 ? -0.423 0.886 -18.540 1.00 95.81 119 VAL A CA 1
ATOM 889 C C . VAL A 1 119 ? -0.169 0.856 -17.041 1.00 95.81 119 VAL A C 1
ATOM 891 O O . VAL A 1 119 ? 0.825 1.408 -16.578 1.00 95.81 119 VAL A O 1
ATOM 894 N N . SER A 1 120 ? -1.078 0.235 -16.290 1.00 96.44 120 SER A N 1
ATOM 895 C CA . SER A 1 120 ? -0.887 -0.071 -14.872 1.00 96.44 120 SER A CA 1
ATOM 896 C C . SER A 1 120 ? -0.914 -1.580 -14.691 1.00 96.44 120 SER A C 1
ATOM 898 O O . SER A 1 120 ? -1.735 -2.282 -15.285 1.00 96.44 120 SER A O 1
ATOM 900 N N . CYS A 1 121 ? 0.032 -2.089 -13.917 1.00 97.00 121 CYS A N 1
ATOM 901 C CA . CYS A 1 121 ? 0.198 -3.503 -13.641 1.00 97.00 121 CYS A CA 1
ATOM 902 C C . CYS A 1 121 ? 0.380 -3.712 -12.144 1.00 97.00 121 CYS A C 1
ATOM 904 O O . CYS A 1 121 ? 1.125 -2.984 -11.491 1.00 97.00 121 CYS A O 1
ATOM 906 N N . VAL A 1 122 ? -0.257 -4.757 -11.623 1.00 97.25 122 VAL A N 1
ATOM 907 C CA . VAL A 1 122 ? -0.077 -5.219 -10.248 1.00 97.25 122 VAL A CA 1
ATOM 908 C C . VAL A 1 122 ? 0.588 -6.586 -10.283 1.00 97.25 122 VAL A C 1
ATOM 910 O O . VAL A 1 122 ? 0.169 -7.476 -11.021 1.00 97.25 122 VAL A O 1
ATOM 913 N N . THR A 1 123 ? 1.629 -6.756 -9.478 1.00 97.62 123 THR A N 1
ATOM 914 C CA . THR A 1 123 ? 2.396 -7.999 -9.364 1.00 97.62 123 THR A CA 1
ATOM 915 C C . THR A 1 123 ? 2.717 -8.295 -7.902 1.00 97.62 123 THR A C 1
ATOM 917 O O . THR A 1 123 ? 2.687 -7.405 -7.056 1.00 97.62 123 THR A O 1
ATOM 920 N N . SER A 1 124 ? 3.042 -9.545 -7.578 1.00 97.25 124 SER A N 1
ATOM 921 C CA . SER A 1 124 ? 3.629 -9.891 -6.277 1.00 97.25 124 SER A CA 1
ATOM 922 C C . SER A 1 124 ? 4.987 -9.208 -6.080 1.00 97.25 124 SER A C 1
ATOM 924 O O . SER A 1 124 ? 5.672 -8.921 -7.064 1.00 97.25 124 SER A O 1
ATOM 926 N N . ASP A 1 125 ? 5.435 -9.041 -4.832 1.00 97.31 125 ASP A N 1
ATOM 927 C CA . ASP A 1 125 ? 6.790 -8.567 -4.487 1.00 97.31 125 ASP A CA 1
ATOM 928 C C . ASP A 1 125 ? 7.878 -9.629 -4.773 1.00 97.31 125 ASP A C 1
ATOM 930 O O . ASP A 1 125 ? 8.606 -10.077 -3.893 1.00 97.31 125 ASP A O 1
ATO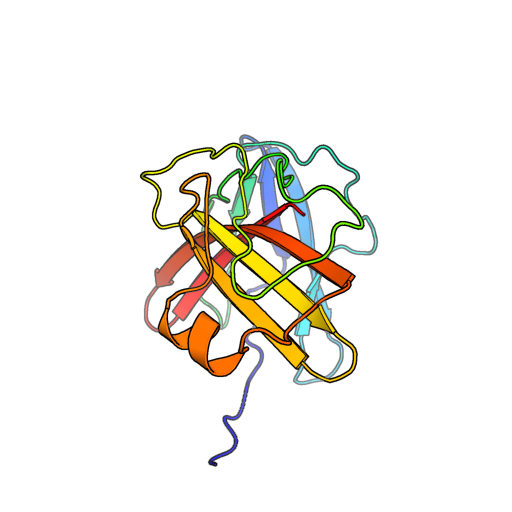M 934 N N . SER A 1 126 ? 7.976 -10.064 -6.031 1.00 97.25 126 SER A N 1
ATOM 935 C CA . SER A 1 126 ? 8.896 -11.094 -6.536 1.00 97.25 126 SER A CA 1
ATOM 936 C C . SER A 1 126 ? 10.304 -10.568 -6.835 1.00 97.25 126 SER A C 1
ATOM 938 O O . SER A 1 126 ? 11.212 -11.356 -7.091 1.00 97.25 126 SER A O 1
ATOM 940 N N . GLY A 1 127 ? 10.494 -9.245 -6.840 1.00 97.75 127 GLY A N 1
ATOM 941 C CA . GLY A 1 127 ? 11.754 -8.584 -7.194 1.00 97.75 127 GLY A CA 1
ATOM 942 C C . GLY A 1 127 ? 11.929 -8.305 -8.688 1.00 97.75 127 GLY A C 1
ATOM 943 O O . GLY A 1 127 ? 12.875 -7.618 -9.074 1.00 97.75 127 GLY A O 1
ATOM 944 N N . SER A 1 128 ? 11.036 -8.809 -9.541 1.00 98.12 128 SER A N 1
ATOM 945 C CA . SER A 1 128 ? 11.039 -8.489 -10.965 1.00 98.12 128 SER A CA 1
ATOM 946 C C . SER A 1 128 ? 9.674 -8.685 -11.609 1.00 98.12 128 SER A C 1
ATOM 948 O O . SER A 1 128 ? 8.898 -9.554 -11.206 1.00 98.12 128 SER A O 1
ATOM 950 N N . PHE A 1 129 ? 9.411 -7.885 -12.637 1.00 98.31 129 PHE A N 1
ATOM 951 C CA . PHE A 1 129 ? 8.222 -7.963 -13.467 1.00 98.31 129 PHE A CA 1
ATOM 952 C C . PHE A 1 129 ? 8.553 -7.590 -14.908 1.00 98.31 129 PHE A C 1
ATOM 954 O O . PHE A 1 129 ? 9.376 -6.715 -15.163 1.00 98.31 129 PHE A O 1
ATOM 961 N N . ALA A 1 130 ? 7.880 -8.240 -15.845 1.00 98.00 130 ALA A N 1
ATOM 962 C CA . ALA A 1 130 ? 7.820 -7.841 -17.240 1.00 98.00 130 ALA A CA 1
ATOM 963 C C . ALA A 1 130 ? 6.348 -7.833 -17.645 1.00 98.00 130 ALA A C 1
ATOM 965 O O . ALA A 1 130 ? 5.565 -8.627 -17.113 1.00 98.00 130 ALA A O 1
ATOM 966 N N . PHE A 1 131 ? 5.975 -6.967 -18.586 1.00 97.19 131 PHE A N 1
ATOM 967 C CA . PHE A 1 131 ? 4.610 -6.957 -19.101 1.00 97.19 131 PHE A CA 1
ATOM 968 C C . PHE A 1 131 ? 4.227 -8.359 -19.617 1.00 97.19 131 PHE A C 1
ATOM 970 O O . PHE A 1 131 ? 5.030 -8.973 -20.327 1.00 97.19 131 PHE A O 1
ATOM 977 N N . PRO A 1 132 ? 3.038 -8.891 -19.275 1.00 96.44 132 PRO A N 1
ATOM 978 C CA . PRO A 1 132 ? 2.554 -10.149 -19.836 1.00 96.44 132 PRO A CA 1
ATOM 979 C C . PRO A 1 132 ? 2.487 -10.090 -21.365 1.00 96.44 132 PRO A C 1
ATOM 981 O O . PRO A 1 132 ? 2.254 -9.024 -21.926 1.00 96.44 132 PRO A O 1
ATOM 984 N N . GLU A 1 133 ? 2.649 -11.229 -22.043 1.00 97.06 133 GLU A N 1
ATOM 985 C CA . GLU A 1 133 ? 2.667 -11.307 -23.516 1.00 97.06 133 GLU A CA 1
ATOM 986 C C . GLU A 1 133 ? 1.444 -10.637 -24.167 1.00 97.06 133 GLU A C 1
ATOM 988 O O . GLU A 1 133 ? 1.576 -9.934 -25.164 1.00 97.06 133 GLU A O 1
ATOM 993 N N . GLU A 1 134 ? 0.260 -10.787 -23.571 1.00 96.62 134 GLU A N 1
ATOM 994 C CA . GLU A 1 134 ? -0.965 -10.119 -24.023 1.00 96.62 134 GLU A CA 1
ATOM 995 C C . GLU A 1 134 ? -0.831 -8.589 -23.982 1.00 96.62 134 GLU A C 1
ATOM 997 O O . GLU A 1 134 ? -1.029 -7.924 -24.997 1.00 96.62 134 GLU A O 1
ATOM 1002 N N . THR A 1 135 ? -0.371 -8.036 -22.858 1.00 95.50 135 THR A N 1
ATOM 1003 C CA . THR A 1 135 ? -0.097 -6.600 -22.709 1.00 95.50 135 THR A CA 1
ATOM 1004 C C . THR A 1 135 ? 0.986 -6.128 -23.680 1.00 95.50 135 THR A C 1
ATOM 1006 O O . THR A 1 135 ? 0.863 -5.057 -24.266 1.00 95.50 135 THR A O 1
ATOM 1009 N N . GLN A 1 136 ? 2.036 -6.924 -23.905 1.00 96.50 136 GLN A N 1
ATOM 1010 C CA . GLN A 1 136 ? 3.080 -6.604 -24.886 1.00 96.50 136 GLN A CA 1
ATOM 1011 C C . GLN A 1 136 ? 2.513 -6.476 -26.303 1.00 96.50 136 GLN A C 1
ATOM 1013 O O . GLN A 1 136 ? 2.871 -5.549 -27.034 1.00 96.50 136 GLN A O 1
ATOM 1018 N N . ASN A 1 137 ? 1.615 -7.388 -26.680 1.00 96.50 137 ASN A N 1
ATOM 1019 C CA . ASN A 1 137 ? 0.965 -7.392 -27.985 1.00 96.50 137 ASN A CA 1
ATOM 1020 C C . ASN A 1 137 ? 0.016 -6.198 -28.161 1.00 96.50 137 ASN A C 1
ATOM 1022 O O . ASN A 1 137 ? -0.009 -5.608 -29.240 1.00 96.50 137 ASN A O 1
ATOM 1026 N N . GLU A 1 138 ? -0.721 -5.814 -27.115 1.00 95.69 138 GLU A N 1
ATOM 1027 C CA . GLU A 1 138 ? -1.601 -4.637 -27.138 1.00 95.69 138 GLU A CA 1
ATOM 1028 C C . GLU A 1 138 ? -0.825 -3.320 -27.226 1.00 95.69 138 GLU A C 1
ATOM 1030 O O . GLU A 1 138 ? -1.171 -2.444 -28.019 1.00 95.69 138 GLU A O 1
ATOM 1035 N N . LEU A 1 139 ? 0.250 -3.187 -26.443 1.00 94.62 139 LEU A N 1
ATOM 1036 C CA . LEU A 1 139 ? 1.129 -2.018 -26.478 1.00 94.62 139 LEU A CA 1
ATOM 1037 C C . LEU A 1 139 ? 1.832 -1.888 -27.840 1.00 94.62 139 LEU A C 1
ATOM 1039 O O . LEU A 1 139 ? 1.997 -0.787 -28.374 1.00 94.62 139 LEU A O 1
ATOM 1043 N N . GLY A 1 140 ? 2.251 -3.021 -28.404 1.00 94.69 140 GLY A N 1
ATOM 1044 C CA . GLY A 1 140 ? 2.986 -3.098 -29.656 1.00 94.69 140 GLY A CA 1
ATOM 1045 C C . GLY A 1 140 ? 4.413 -2.544 -29.564 1.00 94.69 140 GLY A C 1
ATOM 1046 O O . GLY A 1 140 ? 4.809 -1.834 -28.638 1.00 94.69 140 GLY A O 1
ATOM 1047 N N . THR A 1 141 ? 5.224 -2.825 -30.588 1.00 94.38 141 THR A N 1
ATOM 1048 C CA . THR A 1 141 ? 6.657 -2.470 -30.588 1.00 94.38 141 THR A CA 1
ATOM 1049 C C . THR A 1 141 ? 6.940 -0.964 -30.603 1.00 94.38 141 THR A C 1
ATOM 1051 O O . THR A 1 141 ? 8.082 -0.550 -30.384 1.00 94.38 141 THR A O 1
ATOM 1054 N N . GLY A 1 142 ? 5.921 -0.159 -30.920 1.00 92.88 142 GLY A N 1
ATOM 1055 C CA . GLY A 1 142 ? 5.973 1.301 -30.953 1.00 92.88 142 GLY A CA 1
ATOM 1056 C C . GLY A 1 142 ? 5.674 1.973 -29.613 1.00 92.88 142 GLY A C 1
ATOM 1057 O O . GLY A 1 142 ? 5.834 3.188 -29.521 1.00 92.88 142 GLY A O 1
ATOM 1058 N N . PHE A 1 143 ? 5.256 1.221 -28.588 1.00 94.31 143 PHE A N 1
ATOM 1059 C CA . PHE A 1 143 ? 5.008 1.792 -27.271 1.00 94.31 143 PHE A CA 1
ATOM 1060 C C . PHE A 1 143 ? 6.292 2.334 -26.647 1.00 94.31 143 PHE A C 1
ATOM 1062 O O . PHE A 1 143 ? 7.336 1.669 -26.614 1.00 94.31 143 PHE A O 1
ATOM 1069 N N . PHE A 1 144 ? 6.172 3.546 -26.118 1.00 94.44 144 PHE A N 1
ATOM 1070 C CA . PHE A 1 144 ? 7.205 4.199 -25.346 1.00 94.44 144 PHE A CA 1
ATOM 1071 C C . PHE A 1 144 ? 6.560 5.104 -24.298 1.00 94.44 144 PHE A C 1
ATOM 1073 O O . PHE A 1 144 ? 5.741 5.956 -24.644 1.00 94.44 144 PHE A O 1
ATOM 1080 N N . ALA A 1 145 ? 6.951 4.941 -23.041 1.00 94.75 145 ALA A N 1
ATOM 1081 C CA . ALA A 1 145 ? 6.547 5.788 -21.928 1.00 94.75 145 ALA A CA 1
ATOM 1082 C C . ALA A 1 145 ? 7.776 6.458 -21.301 1.00 94.75 145 ALA A C 1
ATOM 1084 O O . ALA A 1 145 ? 8.868 5.887 -21.244 1.00 94.75 145 ALA A O 1
ATOM 1085 N N . ASN A 1 146 ? 7.595 7.705 -20.881 1.00 92.75 146 ASN A N 1
ATOM 1086 C CA . ASN A 1 146 ? 8.619 8.556 -20.270 1.00 92.75 146 ASN A CA 1
ATOM 1087 C C . ASN A 1 146 ? 8.296 8.891 -18.809 1.00 92.75 146 ASN A C 1
ATOM 1089 O O . ASN A 1 146 ? 9.141 9.438 -18.102 1.00 92.75 146 ASN A O 1
ATOM 1093 N N . GLU A 1 147 ? 7.086 8.564 -18.371 1.00 93.69 147 GLU A N 1
ATOM 1094 C CA . GLU A 1 147 ? 6.653 8.642 -16.988 1.00 93.69 147 GLU A CA 1
ATOM 1095 C C . GLU A 1 147 ? 6.556 7.226 -16.430 1.00 93.69 147 GLU A C 1
ATOM 1097 O O . GLU A 1 147 ? 5.954 6.338 -17.037 1.00 93.69 147 GLU A O 1
ATOM 1102 N N . LEU A 1 148 ? 7.185 7.024 -15.278 1.00 94.81 148 LEU A N 1
ATOM 1103 C CA . LEU A 1 148 ? 7.172 5.776 -14.537 1.00 94.81 148 LEU A CA 1
ATOM 1104 C C . LEU A 1 148 ? 6.871 6.102 -13.083 1.00 94.81 148 LEU A C 1
ATOM 1106 O O . LEU A 1 148 ? 7.594 6.885 -12.463 1.00 94.81 148 LEU A O 1
ATOM 1110 N N . SER A 1 149 ? 5.846 5.464 -12.539 1.00 94.19 149 SER A N 1
ATOM 1111 C CA . SER A 1 149 ? 5.633 5.371 -11.104 1.00 94.19 149 SER A CA 1
ATOM 1112 C C . SER A 1 149 ? 5.587 3.905 -10.708 1.00 94.19 149 SER A C 1
ATOM 1114 O O . SER A 1 149 ? 5.122 3.040 -11.451 1.00 94.19 149 SER A O 1
ATOM 1116 N N . ALA A 1 150 ? 6.117 3.612 -9.532 1.00 96.00 150 ALA A N 1
ATOM 1117 C CA . ALA A 1 150 ? 5.990 2.300 -8.942 1.00 96.00 150 ALA A CA 1
ATOM 1118 C C . ALA A 1 150 ? 5.789 2.468 -7.442 1.00 96.00 150 ALA A C 1
ATOM 1120 O O . ALA A 1 150 ? 6.338 3.387 -6.838 1.00 96.00 150 ALA A O 1
ATOM 1121 N N . SER A 1 151 ? 4.989 1.594 -6.851 1.00 96.62 151 SER A N 1
ATOM 1122 C CA . SER A 1 151 ? 4.755 1.588 -5.418 1.00 96.62 151 SER A CA 1
ATOM 1123 C C . SER A 1 151 ? 4.694 0.165 -4.895 1.00 96.62 151 SER A C 1
ATOM 1125 O O . SER A 1 151 ? 4.224 -0.743 -5.579 1.00 96.62 151 SER A O 1
ATOM 1127 N N . ARG A 1 152 ? 5.171 -0.039 -3.670 1.00 97.50 152 ARG A N 1
ATOM 1128 C CA . ARG A 1 152 ? 4.952 -1.267 -2.912 1.00 97.50 152 ARG A CA 1
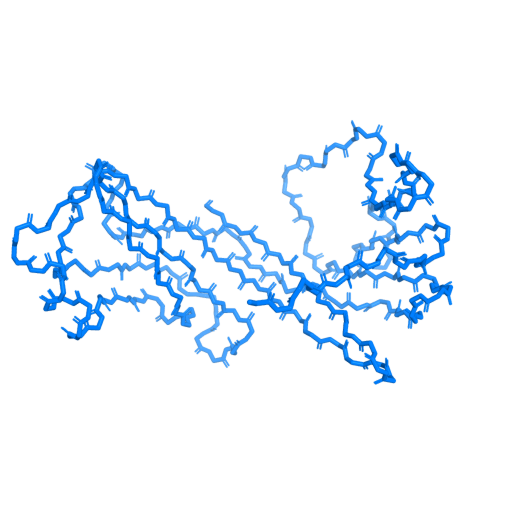ATOM 1129 C C . ARG A 1 152 ? 3.826 -1.036 -1.921 1.00 97.50 152 ARG A C 1
ATOM 1131 O O . ARG A 1 152 ? 3.865 -0.072 -1.157 1.00 97.50 152 ARG A O 1
ATOM 1138 N N . ILE A 1 153 ? 2.871 -1.957 -1.898 1.00 97.38 153 ILE A N 1
ATOM 1139 C CA . ILE A 1 153 ? 1.686 -1.899 -1.048 1.00 97.38 153 ILE A CA 1
ATOM 1140 C C . ILE A 1 153 ? 1.622 -3.172 -0.217 1.00 97.38 153 ILE A C 1
ATOM 1142 O O . ILE A 1 153 ? 1.688 -4.277 -0.751 1.00 97.38 153 ILE A O 1
ATOM 1146 N N . GLY A 1 154 ? 1.481 -3.018 1.094 1.00 96.88 154 GLY A N 1
ATOM 1147 C CA . GLY A 1 154 ? 1.278 -4.117 2.028 1.00 96.88 154 GLY A CA 1
ATOM 1148 C C . GLY A 1 154 ? -0.080 -3.950 2.673 1.00 96.88 154 GLY A C 1
ATOM 1149 O O . GLY A 1 154 ? -0.344 -2.889 3.231 1.00 96.88 154 GLY A O 1
ATOM 1150 N N . TYR A 1 155 ? -0.949 -4.956 2.611 1.00 96.88 155 TYR A N 1
ATOM 1151 C CA . TYR A 1 155 ? -2.318 -4.814 3.101 1.00 96.88 155 TYR A CA 1
ATOM 1152 C C . TYR A 1 155 ? -2.800 -5.989 3.950 1.00 96.88 155 TYR A C 1
ATOM 1154 O O . TYR A 1 155 ? -2.388 -7.131 3.814 1.00 96.88 155 TYR A O 1
ATOM 1162 N N . HIS A 1 156 ? -3.743 -5.722 4.835 1.00 94.94 156 HIS A N 1
ATOM 1163 C CA . HIS A 1 156 ? -4.525 -6.740 5.504 1.00 94.94 156 HIS A CA 1
ATOM 1164 C C . HIS A 1 156 ? -5.993 -6.480 5.249 1.00 94.94 156 HIS A C 1
ATOM 1166 O O . HIS A 1 156 ? -6.468 -5.360 5.410 1.00 94.94 156 HIS A O 1
ATOM 1172 N N . VAL A 1 157 ? -6.714 -7.548 4.923 1.00 96.44 157 VAL A N 1
ATOM 1173 C CA . VAL A 1 157 ? -8.172 -7.552 4.968 1.00 96.44 157 VAL A CA 1
ATOM 1174 C C . VAL A 1 157 ? -8.600 -8.306 6.222 1.00 96.44 157 VAL A C 1
ATOM 1176 O O . VAL A 1 157 ? -8.079 -9.384 6.540 1.00 96.44 157 VAL A O 1
ATOM 1179 N N . ARG A 1 158 ? -9.514 -7.714 6.985 1.00 96.88 158 ARG A N 1
ATOM 1180 C CA . ARG A 1 158 ? -10.164 -8.339 8.136 1.00 96.88 158 ARG A CA 1
ATOM 1181 C C . ARG A 1 158 ? -11.663 -8.256 7.940 1.00 96.88 158 ARG A C 1
ATOM 1183 O O . ARG A 1 158 ? -12.195 -7.174 7.736 1.00 96.88 158 ARG A O 1
ATOM 1190 N N . PHE A 1 159 ? -12.327 -9.397 8.032 1.00 96.50 159 PHE A N 1
ATOM 1191 C CA . PHE A 1 159 ? -13.777 -9.474 7.948 1.00 96.50 159 PHE A CA 1
ATOM 1192 C C . PHE A 1 159 ? -14.366 -9.565 9.348 1.00 96.50 159 PHE A C 1
ATOM 1194 O O . PHE A 1 159 ? -13.816 -10.253 10.214 1.00 96.50 159 PHE A O 1
ATOM 1201 N N . LYS A 1 160 ? -15.481 -8.876 9.559 1.00 96.44 160 LYS A N 1
ATOM 1202 C CA . LYS A 1 160 ? -16.306 -9.006 10.753 1.00 96.44 160 LYS A CA 1
ATOM 1203 C C . LYS A 1 160 ? -17.752 -8.789 10.342 1.00 96.44 160 LYS A C 1
ATOM 1205 O O . LYS A 1 160 ? -18.087 -7.714 9.859 1.00 96.44 160 LYS A O 1
ATOM 1210 N N . ASP A 1 161 ? -18.565 -9.822 10.529 1.00 93.69 161 ASP A N 1
ATOM 1211 C CA . ASP A 1 161 ? -19.945 -9.866 10.047 1.00 93.69 161 ASP A CA 1
ATOM 1212 C C . ASP A 1 161 ? -20.000 -9.620 8.525 1.00 93.69 161 ASP A C 1
ATOM 1214 O O . ASP A 1 161 ? -19.350 -10.345 7.770 1.00 93.69 161 ASP A O 1
ATOM 1218 N N . ASP A 1 162 ? -20.740 -8.612 8.074 1.00 93.38 162 ASP A N 1
ATOM 1219 C CA . ASP A 1 162 ? -20.848 -8.179 6.678 1.00 93.38 162 ASP A CA 1
ATOM 1220 C C . ASP A 1 162 ? -19.848 -7.071 6.295 1.00 93.38 162 ASP A C 1
ATOM 1222 O O . ASP A 1 162 ? -19.849 -6.599 5.158 1.00 93.38 162 ASP A O 1
ATOM 1226 N N . ALA A 1 163 ? -18.956 -6.680 7.210 1.00 94.94 163 ALA A N 1
ATOM 1227 C CA . ALA A 1 163 ? -17.970 -5.632 6.983 1.00 94.94 163 ALA A CA 1
ATOM 1228 C C . ALA A 1 163 ? -16.570 -6.181 6.676 1.00 94.94 163 ALA A C 1
ATOM 1230 O O . ALA A 1 163 ? -16.110 -7.176 7.250 1.00 94.94 163 ALA A O 1
ATOM 1231 N N . ALA A 1 164 ? -15.843 -5.448 5.830 1.00 96.19 164 ALA A N 1
ATOM 1232 C CA . ALA A 1 164 ? -14.421 -5.639 5.583 1.00 96.19 164 ALA A CA 1
ATOM 1233 C C . ALA A 1 164 ? -13.641 -4.385 5.995 1.00 96.19 164 ALA A C 1
ATOM 1235 O O . ALA A 1 164 ? -13.942 -3.277 5.556 1.00 96.19 164 ALA A O 1
ATOM 1236 N N . LEU A 1 165 ? -12.609 -4.568 6.815 1.00 97.00 165 LEU A N 1
ATOM 1237 C CA . LEU A 1 165 ? -11.591 -3.563 7.086 1.00 97.00 165 LEU A CA 1
ATOM 1238 C C . LEU A 1 165 ? -10.357 -3.864 6.238 1.00 97.00 165 LEU A C 1
ATOM 1240 O O . LEU A 1 165 ? -9.750 -4.927 6.387 1.00 97.00 165 LEU A O 1
ATOM 1244 N N . VAL A 1 166 ? -9.967 -2.905 5.401 1.00 97.12 166 VAL A N 1
ATOM 1245 C CA . VAL A 1 166 ? -8.696 -2.925 4.672 1.00 97.12 166 VAL A CA 1
ATOM 1246 C C . VAL A 1 166 ? -7.731 -1.961 5.349 1.00 97.12 166 VAL A C 1
ATOM 1248 O O . VAL A 1 166 ? -8.002 -0.768 5.456 1.00 97.12 166 VAL A O 1
ATOM 1251 N N . VAL A 1 167 ? -6.600 -2.483 5.812 1.00 96.62 167 VAL A N 1
ATOM 1252 C CA . VAL A 1 167 ? -5.502 -1.701 6.390 1.00 96.62 167 VAL A CA 1
ATOM 1253 C C . VAL A 1 167 ? -4.311 -1.854 5.471 1.00 96.62 167 VAL A C 1
ATOM 1255 O O . VAL A 1 167 ? -3.889 -2.983 5.240 1.00 96.62 167 VAL A O 1
ATOM 1258 N N . TYR A 1 168 ? -3.768 -0.760 4.949 1.00 95.69 168 TYR A N 1
ATOM 1259 C CA . TYR A 1 168 ? -2.628 -0.829 4.043 1.00 95.69 168 TYR A CA 1
ATOM 1260 C C . TYR A 1 168 ? -1.553 0.201 4.373 1.00 95.69 168 TYR A C 1
ATOM 1262 O O . TYR A 1 168 ? -1.812 1.250 4.962 1.00 95.69 168 TYR A O 1
ATOM 1270 N N . SER A 1 169 ? -0.331 -0.137 3.992 1.00 93.88 169 SER A N 1
ATOM 1271 C CA . SER A 1 169 ? 0.837 0.730 3.954 1.00 93.88 169 SER A CA 1
ATOM 1272 C C . SER A 1 169 ? 1.332 0.817 2.516 1.00 93.88 169 SER A C 1
ATOM 1274 O O . SER A 1 169 ? 1.114 -0.093 1.712 1.00 93.88 169 SER A O 1
ATOM 1276 N N . LEU A 1 170 ? 1.973 1.932 2.185 1.00 92.50 170 LEU A N 1
ATOM 1277 C CA . LEU A 1 170 ? 2.432 2.215 0.836 1.00 92.50 170 LEU A CA 1
ATOM 1278 C C . LEU A 1 170 ? 3.802 2.898 0.879 1.00 92.50 170 LEU A C 1
ATOM 1280 O O . LEU A 1 170 ? 4.059 3.736 1.743 1.00 92.50 170 LEU A O 1
ATOM 1284 N N . SER A 1 171 ? 4.666 2.520 -0.059 1.00 91.81 171 SER A N 1
ATOM 1285 C CA . SER A 1 171 ? 6.014 3.057 -0.257 1.00 91.81 171 SER A CA 1
ATOM 1286 C C . SER A 1 171 ? 6.232 3.299 -1.750 1.00 91.81 171 SER A C 1
ATOM 1288 O O . SER A 1 171 ? 5.865 2.436 -2.547 1.00 91.81 171 SER A O 1
ATOM 1290 N N . GLN A 1 172 ? 6.769 4.460 -2.133 1.00 86.94 172 GLN A N 1
ATOM 1291 C CA . GLN A 1 172 ? 6.998 4.880 -3.528 1.00 86.94 172 GLN A CA 1
ATOM 1292 C C . GLN A 1 172 ? 8.467 5.226 -3.739 1.00 86.94 172 GLN A C 1
ATOM 1294 O O . GLN A 1 172 ? 9.043 5.846 -2.813 1.00 86.94 172 GLN A O 1
#

Radius of gyration: 19.53 Å; chains: 1; bounding box: 44×34×53 Å

Secondary structure (DSSP, 8-state):
-------PPP--SEEEEEETTEEEEEEEEEESSSS-EEEE-SS-PPPSPPPSSEEEEE--SSSPPEEEEEPP------EEESPTTPPEETTPEEEE--S-TT-TTEEEEEEEE-SS-EEEEEEESSSEEE--HHHHHHH-TT-EESEEEEEEEEEEEEEETTEEEEEEEEE-

pLDDT: mean 92.32, std 7.61, range [53.53, 98.38]

Sequence (172 aa):
EEDVESIFLDAGAVVSIKSNGQNYLELQRVDLSQDISFYATGGSDKTPPIPSGLTVTIPGAQFPAFTDVPFIDVGGFALTAPGQGSAIRFDTVFTWQPIDTNNPNIIVEISASSFNTTVSCVTSDSGSFAFPEETQNELGTGFFANELSASRIGYHVRFKDDAALVVYSLSQ